Protein AF-A0A9E5FW37-F1 (afdb_monomer)

Sequence (59 aa):
VEETLWDFRTYSPSEIQKLIKKVTSLELVACYDFHYDLTSVRRLSETFSDIILVLRKQK

Foldseek 3Di:
DDDDDDDDDFDALVRVVVVQVVVVQKDFPFKAFPPPDPVDTDDRHPPHRGMDTDIDGDD

pLDDT: mean 88.08, std 7.15, range [66.0, 96.88]

Nearest PDB structures (foldseek):
  6ylx-assembly1_N  TM=4.201E-01  e=4.767E+00  Saccharomyces cerevisiae
  7qep-assembly1_M5  TM=4.570E-01  e=6.260E+00  Encephalitozoon cuniculi GB-M1

Mean predicted aligned error: 5.41 Å

Secondary structure (DSSP, 8-state):
------------HHHHHHHHHH-TTEEEEEEEETT--TT----S-TT-SSEEEEEEEP-

Radius of gyration: 14.02 Å; Cα contacts (8 Å, |Δi|>4): 57; chains: 1; bounding box: 30×34×35 Å

Solvent-accessible surface area (backbone atoms only — not comparable to full-atom values): 4024 Å² total; per-residue (Å²): 132,89,78,86,86,79,90,80,84,85,72,55,48,69,52,50,52,54,53,49,67,72,41,77,56,45,42,83,77,49,30,32,52,85,80,76,54,88,87,54,73,44,78,88,50,86,89,54,97,56,72,46,79,42,68,43,76,60,133

Structure (mmCIF, N/CA/C/O backbone):
data_AF-A0A9E5FW37-F1
#
_entry.id   AF-A0A9E5FW37-F1
#
loop_
_atom_site.group_PDB
_atom_site.id
_atom_site.type_symbol
_atom_site.label_atom_id
_atom_site.label_alt_id
_atom_site.label_comp_id
_atom_site.label_asym_id
_atom_site.label_entity_id
_atom_site.label_seq_id
_atom_site.pdbx_PDB_ins_code
_atom_site.Cartn_x
_atom_site.Cartn_y
_atom_site.Cartn_z
_atom_site.occupancy
_atom_site.B_iso_or_equiv
_atom_site.auth_seq_id
_atom_site.auth_comp_id
_atom_site.auth_asym_id
_atom_site.auth_atom_id
_atom_site.pdbx_PDB_model_num
ATOM 1 N N . VAL A 1 1 ? 10.872 21.879 -24.732 1.00 66.00 1 VAL A N 1
ATOM 2 C CA . VAL A 1 1 ? 10.277 20.732 -24.018 1.00 66.00 1 VAL A CA 1
ATOM 3 C C . VAL A 1 1 ? 9.889 21.262 -22.655 1.00 66.00 1 VAL A C 1
ATOM 5 O O . VAL A 1 1 ? 10.780 21.713 -21.952 1.00 66.00 1 VAL A O 1
ATOM 8 N N . GLU A 1 2 ? 8.597 21.369 -22.349 1.00 72.19 2 GLU A N 1
ATOM 9 C CA . GLU A 1 2 ? 8.162 21.645 -20.973 1.00 72.19 2 GLU A CA 1
ATOM 10 C C . GLU A 1 2 ? 8.342 20.361 -20.163 1.00 72.19 2 GLU A C 1
ATOM 12 O O . GLU A 1 2 ? 7.820 19.312 -20.538 1.00 72.19 2 GLU A O 1
ATOM 17 N N . GLU A 1 3 ? 9.131 20.429 -19.096 1.00 75.94 3 GLU A N 1
ATOM 18 C CA . GLU A 1 3 ? 9.324 19.326 -18.159 1.00 75.94 3 GLU A CA 1
ATOM 19 C C . GLU A 1 3 ? 8.219 19.393 -17.102 1.00 75.94 3 GLU A C 1
ATOM 21 O O . GLU A 1 3 ? 8.070 20.396 -16.403 1.00 75.94 3 GLU A O 1
ATOM 26 N N . THR A 1 4 ? 7.413 18.339 -16.983 1.00 81.69 4 THR A N 1
ATOM 27 C CA . THR A 1 4 ? 6.461 18.233 -15.874 1.00 81.69 4 THR A CA 1
ATOM 28 C C . THR A 1 4 ? 7.225 17.823 -14.617 1.00 81.69 4 THR A C 1
ATOM 30 O O . THR A 1 4 ? 7.676 16.684 -14.507 1.00 81.69 4 THR A O 1
ATOM 33 N N . LEU A 1 5 ? 7.387 18.751 -13.671 1.00 83.44 5 LEU A N 1
ATOM 34 C CA . LEU A 1 5 ? 7.947 18.458 -12.351 1.00 83.44 5 LEU A CA 1
ATOM 35 C C . LEU A 1 5 ? 6.875 17.786 -11.490 1.00 83.44 5 LEU A C 1
ATOM 37 O O . LEU A 1 5 ? 5.919 18.428 -11.055 1.00 83.44 5 LEU A O 1
ATOM 41 N N . TRP A 1 6 ? 7.035 16.488 -11.254 1.00 83.75 6 TRP A N 1
ATOM 42 C CA . TRP A 1 6 ? 6.142 15.717 -10.396 1.00 83.75 6 TRP A CA 1
ATOM 43 C C . TRP A 1 6 ? 6.688 15.674 -8.966 1.00 83.75 6 TRP A C 1
ATOM 45 O O . TRP A 1 6 ? 7.780 15.159 -8.740 1.00 83.75 6 TRP A O 1
ATOM 55 N N . ASP A 1 7 ? 5.909 16.166 -8.001 1.00 90.25 7 ASP A N 1
ATOM 56 C CA . ASP A 1 7 ? 6.136 15.908 -6.575 1.00 90.25 7 ASP A CA 1
ATOM 57 C C . ASP A 1 7 ? 5.233 14.749 -6.138 1.00 90.25 7 ASP A C 1
ATOM 59 O O . ASP A 1 7 ? 4.008 14.883 -6.065 1.00 90.25 7 ASP A O 1
ATOM 63 N N . PHE A 1 8 ? 5.827 13.579 -5.912 1.00 88.75 8 PHE A N 1
ATOM 64 C CA . PHE A 1 8 ? 5.105 12.381 -5.501 1.00 88.75 8 PHE A CA 1
ATOM 65 C C . PHE A 1 8 ? 5.887 11.587 -4.462 1.00 88.75 8 PHE A C 1
ATOM 67 O O . PHE A 1 8 ? 7.114 11.629 -4.381 1.00 88.75 8 PHE A O 1
ATOM 74 N N . ARG A 1 9 ? 5.145 10.823 -3.657 1.00 90.38 9 ARG A N 1
ATOM 75 C CA . ARG A 1 9 ? 5.708 9.897 -2.676 1.00 90.38 9 ARG A CA 1
ATOM 76 C C . ARG A 1 9 ? 5.529 8.475 -3.168 1.00 90.38 9 ARG A C 1
ATOM 78 O O . ARG A 1 9 ? 4.414 8.061 -3.471 1.00 90.38 9 ARG A O 1
ATOM 85 N N . THR A 1 10 ? 6.619 7.726 -3.185 1.00 90.31 10 THR A N 1
ATOM 86 C CA . THR A 1 10 ? 6.595 6.276 -3.362 1.00 90.31 10 THR A CA 1
ATOM 87 C C . THR A 1 10 ? 6.567 5.599 -2.004 1.00 90.31 10 THR A C 1
ATOM 89 O O . THR A 1 10 ? 7.168 6.087 -1.047 1.00 90.31 10 THR A O 1
ATOM 92 N N . TYR A 1 11 ? 5.906 4.452 -1.929 1.00 91.56 11 TYR A N 1
ATOM 93 C CA 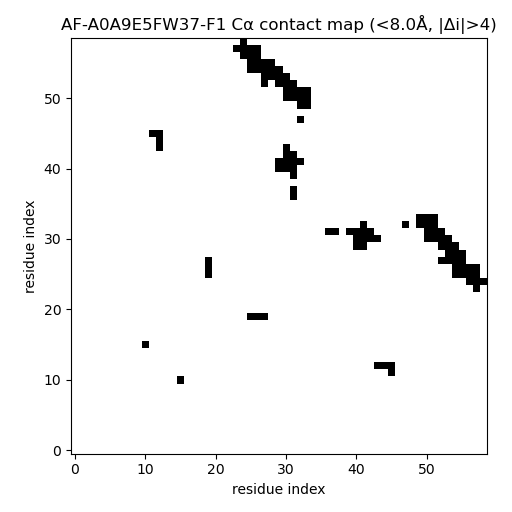. TYR A 1 11 ? 5.838 3.650 -0.716 1.00 91.56 11 TYR A CA 1
ATOM 94 C C . TYR A 1 11 ? 6.179 2.206 -1.048 1.00 91.56 11 TYR A C 1
ATOM 96 O O . TYR A 1 11 ? 5.683 1.655 -2.029 1.00 91.56 11 TYR A O 1
ATOM 104 N N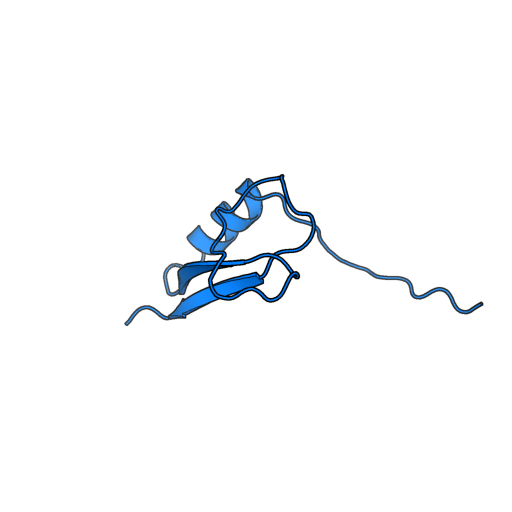 . SER A 1 12 ? 6.975 1.574 -0.195 1.00 92.12 12 SER A N 1
ATOM 105 C CA . SER A 1 12 ? 7.156 0.128 -0.227 1.00 92.12 12 SER A CA 1
ATOM 106 C C . SER A 1 12 ? 5.855 -0.599 0.158 1.00 92.12 12 SER A C 1
ATOM 108 O O . SER A 1 12 ? 5.009 -0.045 0.876 1.00 92.12 12 SER A O 1
ATOM 110 N N . PRO A 1 13 ? 5.710 -1.885 -0.206 1.00 91.69 13 PRO A N 1
ATOM 111 C CA . PRO A 1 13 ? 4.625 -2.749 0.270 1.00 91.69 13 PRO A CA 1
ATOM 112 C C . PRO A 1 13 ? 4.426 -2.695 1.789 1.00 91.69 13 PRO A C 1
ATOM 114 O O . PRO A 1 13 ? 3.301 -2.620 2.287 1.00 91.69 13 PRO A O 1
ATOM 117 N N . SER A 1 14 ? 5.527 -2.689 2.546 1.00 92.81 14 SER A N 1
ATOM 118 C CA . SER A 1 14 ? 5.482 -2.657 4.008 1.00 92.81 14 SER A CA 1
ATOM 119 C C . SER A 1 14 ? 4.932 -1.332 4.551 1.00 92.81 14 SER A C 1
ATOM 121 O O . SER A 1 14 ? 4.198 -1.319 5.543 1.00 92.81 14 SER A O 1
ATOM 123 N N . GLU A 1 15 ? 5.243 -0.214 3.895 1.00 94.69 15 GLU A N 1
ATOM 124 C CA . GLU A 1 15 ? 4.754 1.113 4.267 1.00 94.69 15 GLU A CA 1
ATOM 125 C C . GLU A 1 15 ? 3.282 1.283 3.912 1.00 94.69 15 GLU A C 1
ATOM 127 O O . GLU A 1 15 ? 2.515 1.742 4.759 1.00 94.69 15 GLU A O 1
ATOM 132 N N . ILE A 1 16 ? 2.857 0.821 2.732 1.00 93.19 16 ILE A N 1
ATOM 133 C CA . ILE A 1 16 ? 1.438 0.758 2.358 1.00 93.19 16 ILE A CA 1
ATOM 134 C C . ILE A 1 16 ? 0.651 -0.062 3.383 1.00 93.19 16 ILE A C 1
ATOM 136 O O . ILE A 1 16 ? -0.375 0.395 3.888 1.00 93.19 16 ILE A O 1
ATOM 140 N N . GLN A 1 17 ? 1.148 -1.239 3.773 1.00 92.50 17 GLN A N 1
ATOM 141 C CA . GLN A 1 17 ? 0.471 -2.067 4.769 1.00 92.50 17 GLN A CA 1
ATOM 142 C C . GLN A 1 17 ? 0.363 -1.360 6.130 1.00 92.50 17 GLN A C 1
ATOM 144 O O . GLN A 1 17 ? -0.675 -1.442 6.790 1.00 92.50 17 GLN A O 1
ATOM 149 N N . LYS A 1 18 ? 1.410 -0.642 6.558 1.00 95.12 18 LYS A N 1
ATOM 150 C CA . LYS A 1 18 ? 1.380 0.180 7.780 1.00 95.12 18 LYS A CA 1
ATOM 151 C C . LYS A 1 18 ? 0.379 1.333 7.668 1.00 95.12 18 LYS A C 1
ATOM 153 O O . LYS A 1 18 ? -0.288 1.624 8.655 1.00 95.12 18 LYS A O 1
ATOM 158 N N . LEU A 1 19 ? 0.260 1.976 6.506 1.00 94.38 19 LEU A N 1
ATOM 159 C CA . LEU A 1 19 ? -0.701 3.058 6.268 1.00 94.38 19 LEU A CA 1
ATOM 160 C C . LEU A 1 19 ? -2.143 2.556 6.341 1.00 94.38 19 LEU A C 1
ATOM 162 O O . LEU A 1 19 ? -2.942 3.139 7.069 1.00 94.38 19 LEU A O 1
ATOM 166 N N . ILE A 1 20 ? -2.457 1.444 5.672 1.00 93.62 20 ILE A N 1
ATOM 167 C CA . ILE A 1 20 ? -3.799 0.843 5.710 1.00 93.62 20 ILE A 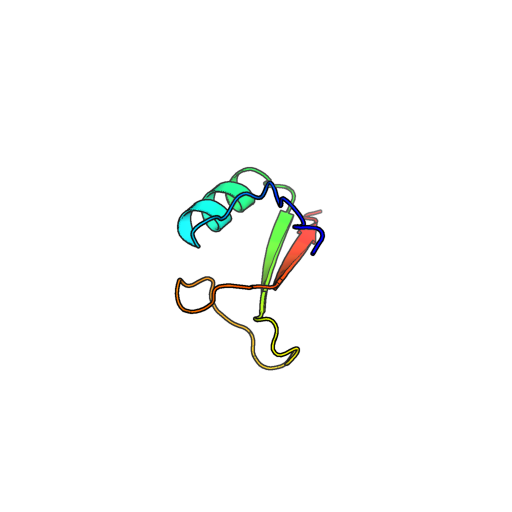CA 1
ATOM 168 C C . ILE A 1 20 ? -4.179 0.485 7.152 1.00 93.62 20 ILE A C 1
ATOM 170 O O . ILE A 1 20 ? -5.267 0.825 7.603 1.00 93.62 20 ILE A O 1
ATOM 174 N N . LYS A 1 21 ? -3.253 -0.104 7.924 1.00 94.06 21 LYS A N 1
ATOM 175 C CA . LYS A 1 21 ? -3.477 -0.442 9.342 1.00 94.06 21 LYS A CA 1
ATOM 176 C C . LYS A 1 21 ? -3.795 0.765 10.236 1.00 94.06 21 LYS A C 1
ATOM 178 O O . LYS A 1 21 ? -4.388 0.572 11.292 1.00 94.06 21 LYS A O 1
ATOM 183 N N . LYS A 1 22 ? -3.414 1.990 9.850 1.00 96.88 22 LYS A N 1
ATOM 184 C CA . LYS A 1 22 ? -3.762 3.212 10.601 1.00 96.88 22 LYS A CA 1
ATOM 185 C C . LYS A 1 22 ? -5.215 3.645 10.395 1.00 96.88 22 LYS A C 1
ATOM 187 O O . LYS A 1 22 ? -5.732 4.390 11.221 1.00 96.88 22 LYS A O 1
ATOM 192 N N . VAL A 1 23 ? -5.869 3.201 9.323 1.00 95.81 23 VAL A N 1
ATOM 193 C CA . VAL A 1 23 ? -7.251 3.566 8.989 1.00 95.81 23 VAL A CA 1
ATOM 194 C C . VAL A 1 23 ? -8.146 2.352 9.214 1.00 95.81 23 VAL A C 1
ATOM 196 O O . VAL A 1 23 ? -8.518 1.646 8.284 1.00 95.81 23 VAL A O 1
AT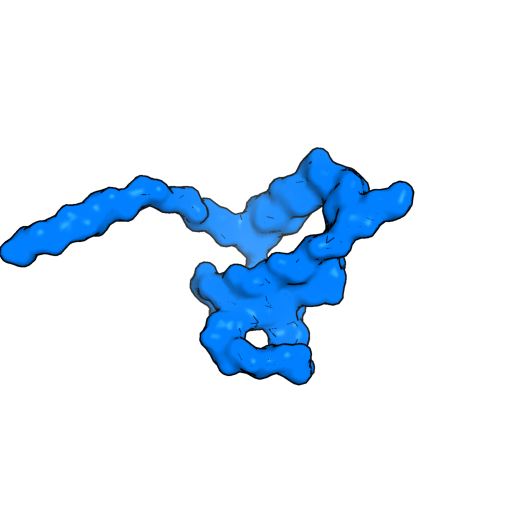OM 199 N N . THR A 1 24 ? -8.498 2.099 10.473 1.00 94.00 24 THR A N 1
ATOM 200 C CA . THR A 1 24 ? -9.235 0.891 10.895 1.00 94.00 24 THR A CA 1
ATOM 201 C C . THR A 1 24 ? -10.654 0.783 10.330 1.00 94.00 24 THR A C 1
ATOM 203 O O . THR A 1 24 ? -11.238 -0.295 10.341 1.00 94.00 24 THR A O 1
ATOM 206 N N . SER A 1 25 ? -11.208 1.877 9.803 1.00 96.19 25 SER A N 1
ATOM 207 C CA . SER A 1 25 ? -12.496 1.890 9.103 1.00 96.19 25 SER A CA 1
ATOM 208 C C . SER A 1 25 ? -12.425 1.343 7.674 1.00 96.19 25 SER A C 1
ATOM 210 O O . SER A 1 25 ? -13.467 1.218 7.030 1.00 96.19 25 SER A O 1
ATOM 212 N N . LEU A 1 26 ? -11.233 1.023 7.161 1.00 96.25 26 LEU A N 1
ATOM 213 C CA . LEU A 1 26 ? -11.014 0.458 5.833 1.00 96.25 26 LEU A CA 1
ATOM 214 C C . LEU A 1 26 ? -10.307 -0.897 5.934 1.00 96.25 26 LEU A C 1
ATOM 216 O O . LEU A 1 26 ? -9.399 -1.094 6.735 1.00 96.25 26 LEU A O 1
ATOM 220 N N . GLU A 1 27 ? -10.691 -1.824 5.064 1.00 94.75 27 GLU A N 1
ATOM 221 C CA . GLU A 1 27 ? -10.039 -3.124 4.904 1.00 94.75 27 GLU A CA 1
ATOM 222 C C . GLU A 1 27 ? -9.625 -3.319 3.452 1.00 94.75 27 GLU A C 1
ATOM 224 O O . GLU A 1 27 ? -10.409 -3.063 2.538 1.00 94.75 27 GLU A O 1
ATOM 229 N N . LEU A 1 28 ? -8.403 -3.804 3.244 1.00 93.94 28 LEU A N 1
ATOM 230 C CA . LEU A 1 28 ? -7.924 -4.212 1.929 1.00 93.94 28 LEU A CA 1
ATOM 231 C C . LEU A 1 28 ? -8.568 -5.536 1.522 1.00 93.94 28 LEU A C 1
ATOM 233 O O . LEU A 1 28 ? -8.300 -6.563 2.136 1.00 93.94 28 LEU A O 1
ATOM 237 N N . VAL A 1 29 ? -9.383 -5.503 0.467 1.00 94.19 29 VAL A N 1
ATOM 238 C CA . VAL A 1 29 ? -10.114 -6.680 -0.032 1.00 94.19 29 VAL A CA 1
ATOM 239 C C . VAL A 1 29 ? -9.534 -7.241 -1.328 1.00 94.19 29 V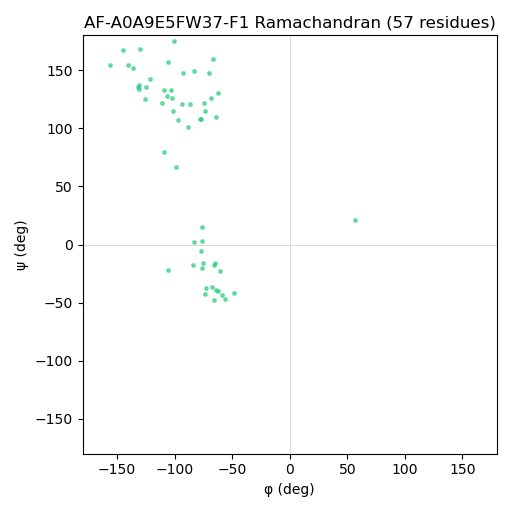AL A C 1
ATOM 241 O O . VAL A 1 29 ? -9.734 -8.416 -1.618 1.00 94.19 29 VAL A O 1
ATOM 244 N N . ALA A 1 30 ? -8.795 -6.436 -2.094 1.00 92.75 30 ALA A N 1
ATOM 245 C CA . ALA A 1 30 ? -8.052 -6.908 -3.257 1.00 92.75 30 ALA A CA 1
ATOM 246 C C . ALA A 1 30 ? -6.872 -5.985 -3.584 1.00 92.75 30 ALA A C 1
ATOM 248 O O . ALA A 1 30 ? -6.889 -4.792 -3.276 1.00 92.75 30 ALA A O 1
ATOM 249 N N . CYS A 1 31 ? -5.865 -6.552 -4.242 1.00 92.94 31 CYS A N 1
ATOM 250 C CA . CYS A 1 31 ? -4.741 -5.837 -4.828 1.00 92.94 31 CYS A CA 1
ATOM 251 C C . CYS A 1 31 ? -4.561 -6.343 -6.260 1.00 92.94 31 CYS A C 1
ATOM 253 O O . CYS A 1 31 ? -4.594 -7.552 -6.490 1.00 92.94 31 CYS A O 1
ATOM 255 N N . TYR A 1 32 ? -4.360 -5.432 -7.202 1.00 90.94 32 TYR A N 1
ATOM 256 C CA . TYR A 1 32 ? -4.106 -5.730 -8.610 1.00 90.94 32 TYR A CA 1
ATOM 257 C C . TYR A 1 32 ? -2.881 -4.956 -9.091 1.00 90.94 32 TYR A C 1
ATOM 259 O O . TYR A 1 32 ? -2.400 -4.056 -8.402 1.00 90.94 32 TYR A O 1
ATOM 267 N N . ASP A 1 33 ? -2.390 -5.309 -10.269 1.00 86.31 33 ASP A N 1
ATOM 268 C CA . ASP A 1 33 ? -1.423 -4.517 -11.024 1.00 86.31 33 ASP A CA 1
ATOM 269 C C . ASP A 1 33 ? -2.149 -3.740 -12.145 1.00 86.31 33 ASP A C 1
ATOM 271 O O . ASP A 1 33 ? -3.360 -3.878 -12.346 1.00 86.31 33 ASP A O 1
ATOM 275 N N . PHE A 1 34 ? -1.426 -2.886 -12.869 1.00 83.31 34 PHE A N 1
ATOM 276 C CA . PHE A 1 34 ? -1.987 -2.079 -13.961 1.00 83.31 34 PHE A CA 1
ATOM 277 C C . PHE A 1 34 ? -2.233 -2.856 -15.270 1.00 83.31 34 PHE A C 1
ATOM 279 O O . PHE A 1 34 ? -2.474 -2.243 -16.308 1.00 83.31 34 PHE A O 1
ATOM 286 N N . HIS A 1 35 ? -2.236 -4.193 -15.254 1.00 83.44 35 HIS A N 1
ATOM 287 C CA . HIS A 1 35 ? -2.598 -4.988 -16.434 1.00 83.44 35 HIS A CA 1
ATOM 288 C C . HIS A 1 35 ? -4.116 -5.165 -16.614 1.00 83.44 35 HIS A C 1
ATOM 290 O O . HIS A 1 35 ? -4.540 -5.825 -17.558 1.00 83.44 35 HIS A O 1
ATOM 296 N N . TYR A 1 36 ? -4.938 -4.570 -15.738 1.00 72.19 36 TYR A N 1
ATOM 297 C CA . TYR A 1 36 ? -6.410 -4.562 -15.814 1.00 72.19 36 TYR A CA 1
ATOM 298 C C . TYR A 1 36 ? -7.074 -5.953 -15.870 1.00 72.19 36 TYR A C 1
ATOM 300 O O . TYR A 1 36 ? -8.237 -6.076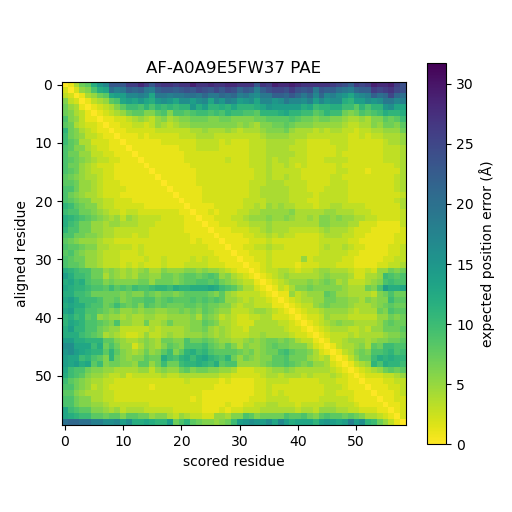 -16.256 1.00 72.19 36 TYR A O 1
ATOM 308 N N . ASP A 1 37 ? -6.374 -7.002 -15.434 1.00 84.94 37 ASP A N 1
ATOM 309 C CA . ASP A 1 37 ? -6.933 -8.347 -15.308 1.00 84.94 37 ASP A CA 1
ATOM 310 C C . ASP A 1 37 ? -7.571 -8.542 -13.926 1.00 84.94 37 ASP A C 1
ATOM 312 O O . ASP A 1 37 ? -6.901 -8.801 -12.923 1.00 84.94 37 ASP A O 1
ATOM 316 N N . LEU A 1 38 ? -8.902 -8.452 -13.886 1.00 82.31 38 LEU A N 1
ATOM 317 C CA . LEU A 1 38 ? -9.699 -8.624 -12.667 1.00 82.31 38 LEU A CA 1
ATOM 318 C C . LEU A 1 38 ? -9.638 -10.044 -12.088 1.00 82.31 38 LEU A C 1
ATOM 320 O O . LEU A 1 38 ? -9.987 -10.242 -10.925 1.00 82.31 38 LEU A O 1
ATOM 324 N N . THR A 1 39 ? -9.216 -11.037 -12.870 1.00 86.75 39 THR A N 1
ATOM 325 C CA . THR A 1 39 ? -9.078 -12.419 -12.392 1.00 86.75 39 THR A CA 1
ATOM 326 C C . THR A 1 39 ? -7.740 -12.655 -11.694 1.00 86.75 39 THR A C 1
ATOM 328 O O . THR A 1 39 ? -7.595 -13.589 -10.904 1.00 86.75 39 THR A O 1
ATOM 331 N N . SER A 1 40 ? -6.773 -11.766 -11.916 1.00 85.88 40 SER A N 1
ATOM 332 C CA . SER A 1 40 ? -5.407 -11.895 -11.433 1.00 85.88 40 SER A CA 1
ATOM 333 C C . SER A 1 40 ? -5.168 -11.080 -10.155 1.00 85.88 40 SER A C 1
ATOM 335 O O . SER A 1 40 ? -4.379 -10.130 -10.127 1.00 85.88 40 SER A O 1
ATOM 337 N N . VAL A 1 41 ? -5.814 -11.479 -9.056 1.00 87.31 41 VAL A N 1
ATOM 338 C CA . VAL A 1 41 ? -5.564 -10.888 -7.729 1.00 87.31 41 VAL A CA 1
ATOM 339 C C . VAL A 1 41 ? -4.111 -11.131 -7.308 1.00 87.31 41 VAL A C 1
ATOM 341 O O . VAL A 1 41 ? -3.604 -12.256 -7.339 1.00 87.31 41 VAL A O 1
ATOM 344 N N . ARG A 1 42 ? -3.434 -10.070 -6.873 1.00 84.62 42 ARG A N 1
ATOM 345 C CA . ARG A 1 42 ? -2.044 -10.095 -6.413 1.00 84.62 42 ARG A CA 1
ATOM 346 C C . ARG A 1 42 ? -1.958 -9.976 -4.898 1.00 84.62 42 ARG A C 1
ATOM 348 O O . ARG A 1 42 ? -2.840 -9.444 -4.226 1.00 84.62 42 ARG A O 1
ATOM 355 N N . ARG A 1 43 ? -0.843 -10.455 -4.350 1.00 85.81 43 ARG A N 1
ATOM 356 C CA . ARG A 1 43 ? -0.409 -10.054 -3.009 1.00 85.81 43 ARG A CA 1
ATOM 357 C C . ARG A 1 43 ? 0.339 -8.736 -3.119 1.00 85.81 43 ARG A C 1
ATOM 359 O O . ARG A 1 43 ? 1.014 -8.493 -4.112 1.00 85.81 43 ARG A O 1
ATOM 366 N N . LEU A 1 44 ? 0.259 -7.932 -2.066 1.00 84.88 44 LEU A N 1
ATOM 36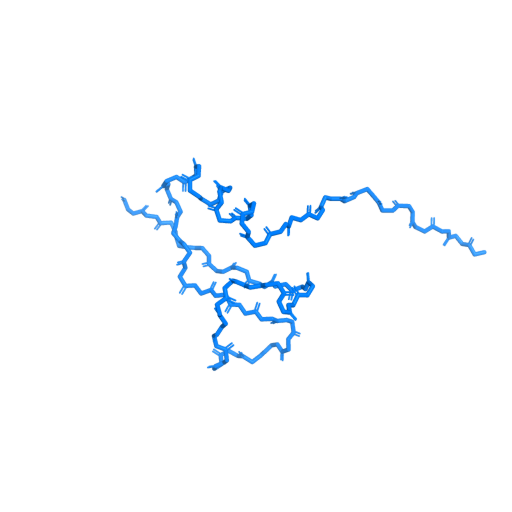7 C CA . LEU A 1 44 ? 1.104 -6.757 -1.935 1.00 84.88 44 LEU A CA 1
ATOM 368 C C . LEU A 1 44 ? 2.569 -7.217 -1.821 1.00 84.88 44 LEU A C 1
ATOM 370 O O . LEU A 1 44 ? 2.941 -7.838 -0.823 1.00 84.88 44 LEU A O 1
ATOM 374 N N . SER A 1 45 ? 3.374 -6.969 -2.852 1.00 81.50 45 SER A N 1
ATOM 375 C CA . SER A 1 45 ? 4.781 -7.378 -2.932 1.00 81.50 45 SER A CA 1
ATOM 376 C C . SER A 1 45 ? 5.615 -6.337 -3.674 1.00 81.50 45 SER A C 1
ATOM 378 O O . SER A 1 45 ? 5.078 -5.450 -4.328 1.00 81.50 45 SER A O 1
ATOM 380 N N . GLU A 1 46 ? 6.939 -6.456 -3.582 1.00 78.88 46 GLU A N 1
ATOM 381 C CA . GLU A 1 46 ? 7.897 -5.566 -4.263 1.00 78.88 46 GLU A CA 1
ATOM 382 C C . GLU A 1 46 ? 8.032 -5.872 -5.764 1.00 78.88 46 GLU A C 1
ATOM 384 O O . GLU A 1 46 ? 8.848 -5.282 -6.459 1.00 78.88 46 GLU A O 1
ATOM 389 N N . THR A 1 47 ? 7.247 -6.820 -6.277 1.00 80.25 47 THR A N 1
ATOM 390 C CA . THR A 1 47 ? 7.356 -7.317 -7.655 1.00 80.25 47 THR A CA 1
ATOM 391 C C . THR A 1 47 ? 6.789 -6.335 -8.684 1.00 80.25 47 THR A C 1
ATOM 393 O O . THR A 1 47 ? 7.067 -6.477 -9.871 1.00 80.25 47 THR A O 1
ATOM 396 N N . PHE A 1 48 ? 6.002 -5.348 -8.247 1.00 76.81 48 PHE A N 1
ATOM 397 C CA . PHE A 1 48 ? 5.299 -4.408 -9.117 1.00 76.81 48 PHE A CA 1
ATOM 398 C C . PHE A 1 48 ? 5.528 -2.971 -8.641 1.00 76.81 48 PHE A C 1
ATOM 400 O O . PHE A 1 48 ? 5.413 -2.694 -7.447 1.00 76.81 48 PHE A O 1
ATOM 407 N N . SER A 1 49 ? 5.843 -2.070 -9.576 1.00 76.06 49 SER A N 1
ATOM 408 C CA . SER A 1 49 ? 5.990 -0.630 -9.315 1.00 76.06 49 SER A CA 1
ATOM 409 C C . SER A 1 49 ? 4.644 0.049 -9.082 1.00 76.06 49 SER A C 1
ATOM 411 O O . SER A 1 49 ? 4.529 0.910 -8.214 1.00 76.06 49 SER A O 1
ATOM 413 N N . ASP A 1 50 ? 3.623 -0.389 -9.820 1.00 85.56 50 ASP A N 1
ATOM 414 C CA . ASP A 1 50 ? 2.314 0.248 -9.865 1.00 85.56 50 ASP A CA 1
ATOM 415 C C . ASP A 1 50 ? 1.227 -0.772 -9.533 1.00 85.56 50 ASP A C 1
ATOM 417 O O . 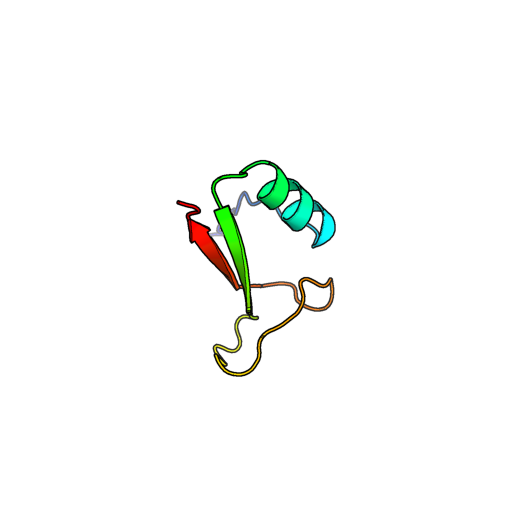ASP A 1 50 ? 1.124 -1.837 -10.150 1.00 85.56 50 ASP A O 1
ATOM 421 N N . ILE A 1 51 ? 0.407 -0.445 -8.537 1.00 88.62 51 ILE A N 1
ATOM 422 C CA . ILE A 1 51 ? -0.621 -1.337 -8.001 1.00 88.62 51 ILE A CA 1
ATOM 423 C C . ILE A 1 51 ? -1.935 -0.598 -7.772 1.00 88.62 51 ILE A C 1
ATOM 425 O O . ILE A 1 51 ? -1.964 0.597 -7.474 1.00 88.62 51 ILE A O 1
ATOM 429 N N . ILE A 1 52 ? -3.033 -1.342 -7.851 1.00 90.75 52 ILE A N 1
ATOM 430 C CA . ILE A 1 52 ? -4.383 -0.870 -7.552 1.00 90.75 52 ILE A CA 1
ATOM 431 C C . ILE A 1 52 ? -4.854 -1.560 -6.275 1.00 90.75 52 ILE A C 1
ATOM 433 O O . ILE A 1 52 ? -4.925 -2.787 -6.205 1.00 90.75 52 ILE A O 1
ATOM 437 N N . LEU A 1 53 ? -5.202 -0.766 -5.263 1.00 93.06 53 LEU A N 1
ATOM 438 C CA . LEU A 1 53 ? -5.718 -1.252 -3.985 1.00 93.06 53 LEU A CA 1
ATOM 439 C C . LEU A 1 53 ? -7.233 -1.060 -3.934 1.00 93.06 53 LEU A C 1
ATOM 441 O O . LEU A 1 53 ? -7.725 0.057 -4.087 1.00 93.06 53 LEU A O 1
ATOM 445 N N . VAL A 1 54 ? -7.974 -2.132 -3.658 1.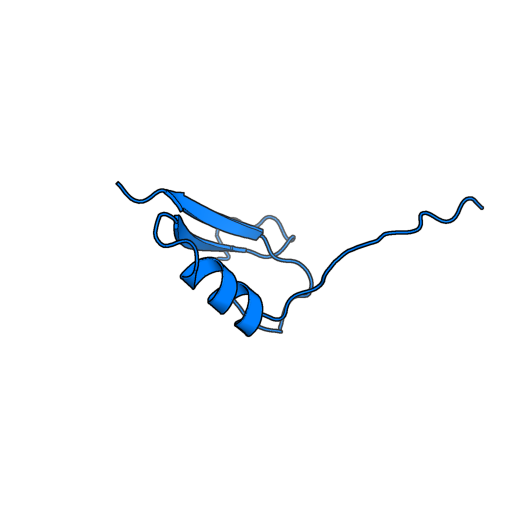00 93.62 54 VAL A N 1
ATOM 446 C CA . VAL A 1 54 ? -9.420 -2.062 -3.415 1.00 93.62 54 VAL A CA 1
ATOM 447 C C . VAL A 1 54 ? -9.665 -2.127 -1.914 1.00 93.62 54 VAL A C 1
ATOM 449 O O . VAL A 1 54 ? -9.389 -3.142 -1.269 1.00 93.62 54 VAL A O 1
ATOM 452 N N . LEU A 1 55 ? -10.190 -1.034 -1.360 1.00 95.81 55 LEU A N 1
ATOM 453 C CA . LEU A 1 55 ? -10.501 -0.897 0.059 1.00 95.81 55 LEU A CA 1
ATOM 454 C C . LEU A 1 55 ? -12.017 -0.895 0.273 1.00 95.81 55 LEU A C 1
ATOM 456 O O . LEU A 1 55 ? -12.750 -0.163 -0.391 1.00 95.81 55 LEU A O 1
ATOM 460 N N . ARG A 1 56 ? -12.492 -1.684 1.237 1.00 96.81 56 ARG A N 1
ATOM 461 C CA . ARG A 1 56 ? -13.889 -1.706 1.675 1.00 96.81 56 ARG A CA 1
ATOM 462 C C . ARG A 1 56 ? -14.034 -0.967 3.000 1.00 96.81 56 ARG A C 1
ATOM 464 O O . ARG A 1 56 ? -13.300 -1.247 3.946 1.00 96.81 56 ARG A O 1
ATOM 471 N N . LYS A 1 57 ? -15.032 -0.085 3.090 1.00 96.81 57 LYS A N 1
ATOM 472 C CA . LYS A 1 57 ? -15.436 0.538 4.355 1.00 96.81 57 LYS A CA 1
ATOM 473 C C . LYS A 1 57 ? -16.074 -0.498 5.285 1.00 96.81 57 LYS A C 1
ATOM 475 O O . LYS A 1 57 ? -17.017 -1.183 4.890 1.00 96.81 57 LYS A O 1
ATOM 480 N N . GLN A 1 58 ? -15.553 -0.595 6.503 1.00 90.25 58 GLN A N 1
ATOM 481 C CA . GLN A 1 58 ? -16.117 -1.406 7.579 1.00 90.25 58 GLN A CA 1
ATOM 482 C C . GLN A 1 58 ? -17.426 -0.785 8.086 1.00 90.25 58 GLN A C 1
ATOM 484 O O . GLN A 1 58 ? -17.601 0.435 8.019 1.00 90.25 58 GLN A O 1
ATOM 489 N N . LYS A 1 59 ? -18.357 -1.636 8.530 1.00 76.81 59 LYS A N 1
ATOM 490 C CA . LYS A 1 59 ? -19.636 -1.211 9.119 1.00 76.81 59 LYS A CA 1
ATOM 491 C C . LYS A 1 59 ? -19.464 -0.750 10.559 1.00 76.81 59 LYS A C 1
ATOM 493 O O . LYS A 1 59 ? -18.597 -1.325 11.248 1.00 76.81 59 LYS A O 1
#